Protein AF-F7S818-F1 (afdb_monomer_lite)

Secondary structure (DSSP, 8-state):
--HHHHHHHHTTHHHHHHHHHHHHHHHHHHHHHTS---HHHHHHHHHHHHHHHHHHHHHHHHHHHH---TT-SSHHHHHHS--

Structure (mmCIF, N/CA/C/O backbone):
data_AF-F7S818-F1
#
_entry.id   AF-F7S818-F1
#
loop_
_atom_site.group_PDB
_atom_site.id
_atom_site.type_symbol
_atom_site.label_atom_id
_atom_site.label_alt_id
_atom_site.label_comp_id
_atom_site.label_asym_id
_atom_site.label_entity_id
_atom_site.label_seq_id
_atom_site.pdbx_PDB_ins_code
_atom_site.Cartn_x
_atom_site.Cartn_y
_atom_site.Cartn_z
_atom_site.occupancy
_atom_site.B_iso_or_equiv
_atom_site.auth_seq_id
_atom_site.auth_comp_id
_atom_site.auth_asym_id
_atom_site.auth_atom_id
_atom_site.pdbx_PDB_model_num
ATOM 1 N N . MET A 1 1 ? -7.782 -7.008 26.770 1.00 61.03 1 MET A N 1
ATOM 2 C CA . MET A 1 1 ? -8.399 -7.712 25.615 1.00 61.03 1 MET A CA 1
ATOM 3 C C . MET A 1 1 ? -8.110 -9.210 25.732 1.00 61.03 1 MET A C 1
ATOM 5 O O . MET A 1 1 ? -6.948 -9.598 25.667 1.00 61.03 1 MET A O 1
ATOM 9 N N . THR A 1 2 ? -9.134 -10.031 25.990 1.00 82.31 2 THR A N 1
ATOM 10 C CA . THR A 1 2 ? -9.041 -11.498 26.167 1.00 82.31 2 THR A CA 1
ATOM 11 C C . THR A 1 2 ? -8.545 -12.197 24.892 1.00 82.31 2 THR A C 1
ATOM 13 O O . THR A 1 2 ? -8.801 -11.698 23.796 1.00 82.31 2 THR A O 1
ATOM 16 N N . ARG A 1 3 ? -7.862 -13.354 25.006 1.00 76.19 3 ARG A N 1
ATOM 17 C CA . ARG A 1 3 ? -7.277 -14.100 23.860 1.00 76.19 3 ARG A CA 1
ATOM 18 C C . ARG A 1 3 ? -8.273 -14.305 22.706 1.00 76.19 3 ARG A C 1
ATOM 20 O O . ARG A 1 3 ? -7.945 -14.034 21.557 1.00 76.19 3 ARG A O 1
ATOM 27 N N . ARG A 1 4 ? -9.525 -14.644 23.030 1.00 77.25 4 ARG A N 1
ATOM 28 C CA . ARG A 1 4 ? -10.624 -14.833 22.065 1.00 77.25 4 ARG A CA 1
ATOM 29 C C . ARG A 1 4 ? -10.950 -13.572 21.250 1.00 77.25 4 ARG A C 1
ATOM 31 O O . ARG A 1 4 ? -11.204 -13.661 20.057 1.00 77.25 4 ARG A O 1
ATOM 38 N N . LYS A 1 5 ? -10.879 -12.384 21.866 1.00 76.44 5 LYS A N 1
ATOM 39 C CA . LYS A 1 5 ? -11.114 -11.101 21.178 1.00 76.44 5 LYS A CA 1
ATOM 40 C C . LYS A 1 5 ? -9.979 -10.736 20.218 1.00 76.44 5 LYS A C 1
ATOM 42 O O . LYS A 1 5 ? -10.246 -10.061 19.236 1.00 76.44 5 LYS A O 1
ATOM 47 N N . ARG A 1 6 ? -8.737 -11.172 20.477 1.00 74.88 6 ARG A N 1
ATOM 48 C CA . ARG A 1 6 ? -7.607 -10.955 19.552 1.00 74.88 6 ARG A CA 1
ATOM 49 C C . ARG A 1 6 ? -7.740 -11.803 18.293 1.00 74.88 6 ARG A C 1
ATOM 51 O O . ARG A 1 6 ? -7.516 -11.282 17.213 1.00 74.88 6 ARG A O 1
AT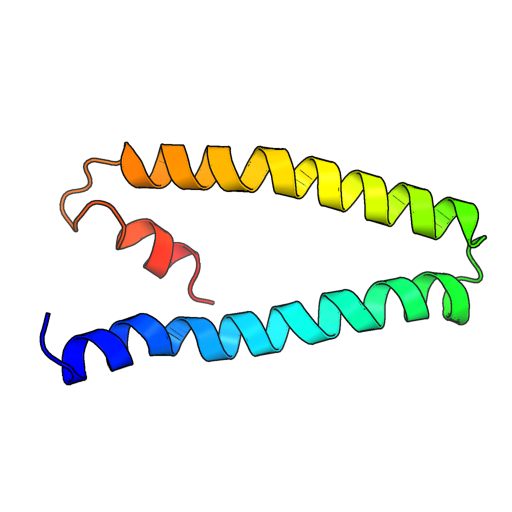OM 58 N N . LEU A 1 7 ? -8.169 -13.060 18.435 1.00 80.31 7 LEU A N 1
ATOM 59 C CA . LEU A 1 7 ? -8.404 -13.951 17.294 1.00 80.31 7 LEU A CA 1
ATOM 60 C C . LEU A 1 7 ? -9.459 -13.384 16.339 1.00 80.31 7 LEU A C 1
ATOM 62 O O . LEU A 1 7 ? -9.218 -13.308 15.144 1.00 80.31 7 LEU A O 1
ATOM 66 N N . ILE A 1 8 ? -10.583 -12.896 16.871 1.00 80.25 8 ILE A N 1
ATOM 67 C CA . ILE A 1 8 ? -11.649 -12.286 16.057 1.00 80.25 8 ILE A CA 1
ATOM 68 C C . ILE A 1 8 ? -11.165 -11.005 15.360 1.00 80.25 8 ILE A C 1
ATOM 70 O O . ILE A 1 8 ? -11.568 -10.725 14.240 1.00 80.25 8 ILE A O 1
ATOM 74 N N . TYR A 1 9 ? -10.279 -10.238 15.999 1.00 75.88 9 TYR A N 1
ATOM 75 C CA . TYR A 1 9 ? -9.710 -9.023 15.407 1.00 75.88 9 TYR A CA 1
ATOM 76 C C . TYR A 1 9 ? -8.649 -9.312 14.335 1.00 75.88 9 TYR A C 1
ATOM 78 O O . TYR A 1 9 ? -8.425 -8.479 13.466 1.00 75.88 9 TYR A O 1
ATOM 86 N N . ALA A 1 10 ? -7.987 -10.468 14.412 1.00 76.94 10 ALA A N 1
ATOM 87 C CA . ALA A 1 10 ? -6.978 -10.911 13.452 1.00 76.94 10 ALA A CA 1
ATOM 88 C C . ALA A 1 10 ? -7.576 -11.716 12.286 1.00 76.94 10 ALA A C 1
ATOM 90 O O . ALA A 1 10 ? -6.984 -11.757 11.215 1.00 76.94 10 ALA A O 1
ATOM 91 N N . ALA A 1 11 ? -8.760 -12.311 12.465 1.00 82.25 11 ALA A N 1
ATOM 92 C CA . ALA A 1 11 ? -9.473 -13.058 11.429 1.00 82.25 11 ALA A CA 1
ATOM 93 C C . ALA A 1 11 ? -9.612 -12.329 10.070 1.00 82.25 11 ALA A C 1
ATOM 95 O O . ALA A 1 11 ? -9.429 -12.991 9.053 1.00 82.25 11 ALA A O 1
ATOM 96 N N . PRO A 1 12 ? -9.852 -11.001 9.999 1.00 77.50 12 PRO A N 1
ATOM 97 C CA . PRO A 1 12 ? -9.940 -10.276 8.728 1.00 77.50 12 PRO A CA 1
ATOM 98 C C . PRO A 1 12 ? -8.601 -10.175 7.990 1.00 77.50 12 PRO A C 1
ATOM 100 O O . PRO A 1 12 ? -8.572 -10.019 6.775 1.00 77.50 12 PRO A O 1
ATOM 103 N N . ALA A 1 13 ? -7.482 -10.248 8.716 1.00 76.56 13 ALA A N 1
ATOM 104 C CA . ALA A 1 13 ? -6.155 -10.086 8.133 1.00 76.56 13 ALA A CA 1
ATOM 105 C C . ALA A 1 13 ? -5.767 -11.271 7.237 1.00 76.56 13 ALA A C 1
ATOM 107 O O . ALA A 1 13 ? -4.977 -11.100 6.315 1.00 76.56 13 ALA A O 1
ATOM 108 N N . LEU A 1 14 ? -6.340 -12.454 7.483 1.00 79.75 14 LEU A N 1
ATOM 109 C CA . LEU A 1 14 ? -6.113 -13.658 6.681 1.00 79.75 14 LEU A CA 1
ATOM 110 C C . LEU A 1 14 ? -6.564 -13.493 5.219 1.00 79.75 14 LEU A C 1
ATOM 112 O O . LEU A 1 14 ? -5.701 -13.563 4.347 1.00 79.75 14 LEU A O 1
ATOM 116 N N . PRO A 1 15 ? -7.852 -13.238 4.912 1.00 79.75 15 PRO A N 1
ATOM 117 C CA . PRO A 1 15 ? -8.299 -13.078 3.527 1.00 79.75 15 PRO A CA 1
ATOM 118 C C . PRO A 1 15 ? -7.644 -11.873 2.839 1.00 79.75 15 PRO A C 1
ATOM 120 O O . PRO A 1 15 ? -7.283 -11.959 1.669 1.00 79.75 15 PRO A O 1
ATOM 123 N N . LEU A 1 16 ? -7.402 -10.780 3.571 1.00 76.81 16 LEU A N 1
ATOM 124 C CA . LEU A 1 16 ? -6.675 -9.620 3.046 1.00 76.81 16 LEU A CA 1
ATOM 125 C C . LEU A 1 16 ? -5.238 -9.977 2.629 1.00 76.81 16 LEU A C 1
ATOM 127 O O . LEU A 1 16 ? -4.806 -9.612 1.537 1.00 76.81 16 LEU A O 1
ATOM 131 N N . ALA A 1 17 ? -4.508 -10.734 3.453 1.00 77.56 17 ALA A N 1
ATOM 132 C CA . ALA A 1 17 ? -3.159 -11.189 3.119 1.00 77.56 17 ALA A CA 1
ATOM 133 C C . ALA A 1 17 ? -3.155 -12.187 1.950 1.00 77.56 17 ALA A C 1
ATOM 135 O O . ALA A 1 17 ? -2.262 -12.132 1.103 1.00 77.56 17 ALA A O 1
ATOM 136 N N . MET A 1 18 ? -4.166 -13.060 1.875 1.00 79.69 18 MET A N 1
ATOM 137 C CA . MET A 1 18 ? -4.330 -14.012 0.772 1.00 79.69 18 MET A CA 1
ATOM 138 C C . MET A 1 18 ? -4.552 -13.322 -0.577 1.00 79.69 18 MET A C 1
ATOM 140 O O . MET A 1 18 ? -4.138 -13.869 -1.591 1.00 79.69 18 MET A O 1
ATOM 144 N N . LEU A 1 19 ? -5.166 -12.137 -0.603 1.00 79.06 19 LEU A N 1
ATOM 145 C CA . LEU A 1 19 ? -5.349 -11.354 -1.829 1.00 79.06 19 LEU A CA 1
ATOM 146 C C . LEU A 1 19 ? -4.133 -10.471 -2.146 1.00 79.06 19 LEU A C 1
ATOM 148 O O . LEU A 1 19 ? -3.733 -10.367 -3.304 1.00 79.06 19 LEU A O 1
ATOM 152 N N . GLY A 1 20 ? -3.518 -9.860 -1.130 1.00 78.19 20 GLY A N 1
ATOM 153 C CA . GLY A 1 20 ? -2.412 -8.917 -1.323 1.00 78.19 20 GLY A CA 1
ATOM 154 C C . GLY A 1 20 ? -1.091 -9.568 -1.745 1.00 78.19 20 GLY A C 1
ATOM 155 O O . GLY A 1 20 ? -0.386 -9.029 -2.599 1.00 78.19 20 GLY A O 1
ATOM 156 N N . LEU A 1 21 ? -0.748 -10.731 -1.176 1.00 77.62 21 LEU A N 1
ATOM 157 C CA . LEU A 1 21 ? 0.531 -11.400 -1.456 1.00 77.62 21 LEU A CA 1
ATOM 158 C C . LEU A 1 21 ? 0.662 -11.878 -2.914 1.00 77.62 21 LEU A C 1
ATOM 160 O O . LEU A 1 21 ? 1.692 -11.587 -3.525 1.00 77.62 21 LEU A O 1
ATOM 164 N N . PRO A 1 22 ? -0.340 -12.552 -3.514 1.00 79.12 22 PRO A N 1
ATOM 165 C CA . PRO A 1 22 ? -0.258 -12.966 -4.910 1.00 79.12 22 PRO A CA 1
ATOM 166 C C . PRO A 1 22 ? -0.199 -11.773 -5.857 1.00 79.12 22 PRO A C 1
ATOM 168 O O . PRO A 1 22 ? 0.583 -11.799 -6.797 1.00 79.12 22 PRO A O 1
ATOM 171 N N . LEU A 1 23 ? -0.963 -10.706 -5.596 1.00 77.50 23 LEU A N 1
ATOM 172 C CA . LEU A 1 23 ? -0.941 -9.503 -6.432 1.00 77.50 23 LEU A CA 1
ATOM 173 C C . LEU A 1 23 ? 0.458 -8.884 -6.498 1.00 77.50 23 LEU A C 1
ATOM 175 O O . LEU A 1 23 ? 0.913 -8.534 -7.582 1.00 77.50 23 LEU A O 1
ATOM 179 N N . LEU A 1 24 ? 1.164 -8.808 -5.368 1.00 76.81 24 LEU A N 1
ATOM 180 C CA . LEU A 1 24 ? 2.520 -8.257 -5.311 1.00 76.81 24 LEU A CA 1
ATOM 181 C C . LEU A 1 24 ? 3.560 -9.081 -6.078 1.00 76.81 24 LEU A C 1
ATOM 183 O O . LEU A 1 24 ? 4.523 -8.509 -6.581 1.00 76.81 24 LEU A O 1
ATOM 187 N N . VAL A 1 25 ? 3.389 -10.402 -6.145 1.00 81.06 25 VAL A N 1
ATOM 188 C CA . VAL A 1 25 ? 4.348 -11.308 -6.798 1.00 81.06 25 VAL A CA 1
ATOM 189 C C . VAL A 1 25 ? 4.009 -11.517 -8.274 1.00 81.06 25 VAL A C 1
ATOM 191 O O . VAL A 1 25 ? 4.908 -11.556 -9.108 1.00 81.06 25 VAL A O 1
ATOM 194 N N . ILE A 1 26 ? 2.722 -11.610 -8.611 1.00 83.50 26 ILE A N 1
ATOM 195 C CA . ILE A 1 26 ? 2.252 -11.929 -9.964 1.00 83.50 26 ILE A CA 1
ATOM 196 C C . ILE A 1 26 ? 2.319 -10.705 -10.885 1.00 83.50 26 ILE A C 1
ATOM 198 O O . ILE A 1 26 ? 2.650 -10.863 -12.054 1.00 83.50 26 ILE A O 1
ATOM 202 N N . LEU A 1 27 ? 2.038 -9.486 -10.402 1.00 79.88 27 LEU A N 1
ATOM 203 C CA . LEU A 1 27 ? 2.039 -8.287 -11.261 1.00 79.88 27 LEU A CA 1
ATOM 204 C C . LEU A 1 27 ? 3.396 -8.005 -11.925 1.00 79.88 27 LEU A C 1
ATOM 206 O O . LEU A 1 27 ? 3.410 -7.832 -13.143 1.00 79.88 27 LEU A O 1
ATOM 210 N N . PRO A 1 28 ? 4.526 -7.966 -11.190 1.00 80.38 28 PRO A N 1
ATOM 211 C CA . PRO A 1 28 ? 5.834 -7.722 -11.795 1.00 80.38 28 PRO A CA 1
ATOM 212 C C . PRO A 1 28 ? 6.194 -8.767 -12.854 1.00 80.38 28 PRO A C 1
ATOM 214 O O . PRO A 1 28 ? 6.659 -8.413 -13.937 1.00 80.38 28 PRO A O 1
ATOM 217 N N . ASP A 1 29 ? 5.936 -10.041 -12.547 1.00 81.50 29 ASP A N 1
ATOM 218 C CA . ASP A 1 29 ? 6.209 -11.173 -13.433 1.00 81.50 29 ASP A CA 1
ATOM 219 C C . ASP A 1 29 ? 5.325 -11.129 -14.690 1.00 81.50 29 ASP A C 1
ATOM 221 O O . ASP A 1 29 ? 5.804 -11.278 -15.813 1.00 81.50 29 ASP A O 1
ATOM 225 N N . PHE A 1 30 ? 4.044 -10.789 -14.532 1.00 82.69 30 PHE A N 1
ATOM 226 C CA . PHE A 1 30 ? 3.116 -10.594 -15.644 1.00 82.69 30 PHE A CA 1
ATOM 227 C C . PHE A 1 30 ? 3.512 -9.406 -16.538 1.00 82.69 30 PHE A C 1
ATOM 229 O O . PHE A 1 30 ? 3.432 -9.489 -17.765 1.00 82.69 30 PHE A O 1
ATOM 236 N N . TRP A 1 31 ? 3.968 -8.298 -15.952 1.00 79.50 31 TRP A N 1
ATOM 237 C CA . TRP A 1 31 ? 4.378 -7.099 -16.688 1.00 79.50 31 TRP A CA 1
ATOM 238 C C . TRP A 1 31 ? 5.672 -7.304 -17.480 1.00 79.50 31 TRP A C 1
ATOM 240 O O . TRP A 1 31 ? 5.734 -6.928 -18.653 1.00 79.50 31 TRP A O 1
ATOM 250 N N . ALA A 1 32 ? 6.673 -7.944 -16.875 1.00 77.56 32 ALA A N 1
ATOM 251 C CA . ALA A 1 32 ? 7.938 -8.251 -17.537 1.00 77.56 32 ALA A CA 1
ATOM 252 C C . ALA A 1 32 ? 7.803 -9.407 -18.548 1.00 77.56 32 ALA A C 1
ATOM 254 O O . ALA A 1 32 ? 8.360 -9.344 -19.643 1.00 77.56 32 ALA A O 1
ATOM 255 N N . GLY A 1 33 ? 7.041 -10.451 -18.207 1.00 79.44 33 GLY A N 1
ATOM 256 C CA . GLY A 1 33 ? 6.880 -11.652 -19.025 1.00 79.44 33 GLY A CA 1
ATOM 257 C C . GLY A 1 33 ? 5.816 -11.518 -20.115 1.00 79.44 33 GLY A C 1
ATOM 258 O O . GLY A 1 33 ? 6.127 -11.584 -21.305 1.00 79.44 33 GLY A O 1
ATOM 259 N N . ALA A 1 34 ? 4.551 -11.331 -19.725 1.00 74.88 34 ALA A N 1
ATOM 260 C CA . ALA A 1 34 ? 3.416 -11.369 -20.651 1.00 74.88 34 ALA A CA 1
ATOM 261 C C . ALA A 1 34 ? 3.272 -10.079 -21.473 1.00 74.88 34 ALA A C 1
ATOM 263 O O . ALA A 1 34 ? 2.992 -10.145 -22.669 1.00 74.88 34 ALA A O 1
ATOM 264 N N . MET A 1 35 ? 3.498 -8.912 -20.858 1.00 77.94 35 MET A N 1
ATOM 265 C CA . MET A 1 35 ? 3.458 -7.621 -21.564 1.00 77.94 35 MET A CA 1
ATOM 266 C C . MET A 1 35 ? 4.800 -7.211 -22.184 1.00 77.94 35 MET A C 1
ATOM 268 O O . MET A 1 35 ? 4.845 -6.209 -22.897 1.00 77.94 35 MET A O 1
ATOM 272 N N . ARG A 1 36 ? 5.873 -7.990 -21.958 1.00 80.31 36 ARG A N 1
ATOM 273 C CA . ARG A 1 36 ? 7.235 -7.724 -22.464 1.00 80.31 36 ARG A CA 1
ATOM 274 C C . ARG A 1 36 ? 7.703 -6.290 -22.198 1.00 80.31 36 ARG A C 1
ATOM 276 O O . ARG A 1 36 ? 8.401 -5.698 -23.021 1.00 80.31 36 ARG A O 1
ATOM 283 N N . LEU A 1 37 ? 7.286 -5.714 -21.070 1.00 83.06 37 LEU A N 1
ATOM 284 C CA . LEU A 1 37 ? 7.730 -4.386 -20.674 1.00 83.06 37 LEU A CA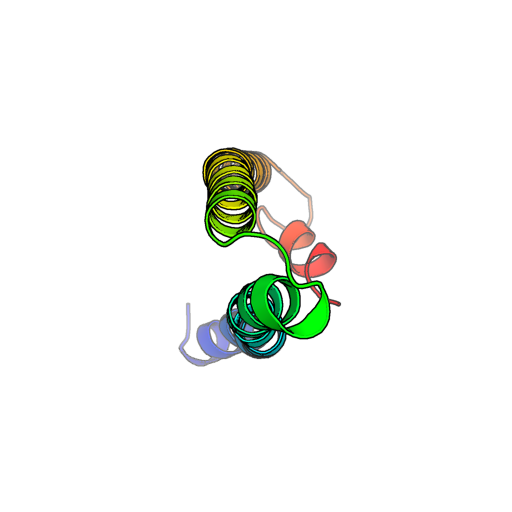 1
ATOM 285 C C . LEU A 1 37 ? 9.203 -4.441 -20.284 1.00 83.06 37 LEU A C 1
ATOM 287 O O . LEU A 1 37 ? 9.662 -5.401 -19.665 1.00 83.06 37 LEU A O 1
ATOM 291 N N . ASP A 1 38 ? 9.930 -3.383 -20.629 1.00 85.75 38 ASP A N 1
ATOM 292 C CA . ASP A 1 38 ? 11.315 -3.238 -20.209 1.00 85.75 38 ASP A CA 1
ATOM 293 C C . ASP A 1 38 ? 11.416 -3.227 -18.675 1.00 85.75 38 ASP A C 1
ATOM 295 O O . ASP A 1 38 ? 10.580 -2.636 -17.977 1.00 85.75 38 ASP A O 1
ATOM 299 N N . LEU A 1 39 ? 12.461 -3.864 -18.148 1.00 85.25 39 LEU A N 1
ATOM 300 C CA . LEU A 1 39 ? 12.667 -4.047 -16.713 1.00 85.25 39 LEU A CA 1
ATOM 301 C C . LEU A 1 39 ? 12.773 -2.697 -15.989 1.00 85.25 39 LEU A C 1
ATOM 303 O O . LEU A 1 39 ? 12.291 -2.557 -14.863 1.00 85.25 39 LEU A O 1
ATOM 307 N N . ALA A 1 40 ? 13.340 -1.686 -16.659 1.00 87.81 40 ALA A N 1
ATOM 308 C CA . ALA A 1 40 ? 13.395 -0.325 -16.139 1.00 87.81 40 ALA A CA 1
ATOM 309 C C . ALA A 1 40 ? 11.991 0.275 -15.967 1.00 87.81 40 ALA A C 1
ATOM 311 O O . ALA A 1 40 ? 11.707 0.902 -14.947 1.00 87.81 40 ALA A O 1
ATOM 312 N N . THR A 1 41 ? 11.083 0.029 -16.916 1.00 87.06 41 THR A N 1
ATOM 313 C CA . THR A 1 41 ? 9.694 0.511 -16.848 1.00 87.06 41 THR A CA 1
ATOM 314 C C . THR A 1 41 ? 8.939 -0.155 -15.701 1.00 87.06 41 THR A C 1
ATOM 316 O O . THR A 1 41 ? 8.291 0.533 -14.911 1.00 87.06 41 THR A O 1
ATOM 319 N N . VAL A 1 42 ? 9.071 -1.477 -15.552 1.00 88.12 42 VAL A N 1
ATOM 320 C CA . VAL A 1 42 ? 8.478 -2.221 -14.427 1.00 88.12 42 VAL A CA 1
ATOM 321 C C . VAL A 1 42 ? 9.014 -1.695 -13.092 1.00 88.12 42 VAL A C 1
ATOM 323 O O . VAL A 1 42 ? 8.235 -1.430 -12.176 1.00 88.12 42 VAL A O 1
ATOM 326 N N . GLY A 1 43 ? 10.325 -1.458 -12.994 1.00 88.19 43 GLY A N 1
ATOM 327 C CA . GLY A 1 43 ? 10.954 -0.876 -11.808 1.00 88.19 43 GLY A CA 1
ATOM 328 C C . GLY A 1 43 ? 10.421 0.517 -11.457 1.00 88.19 43 GLY A C 1
ATOM 329 O O . GLY A 1 43 ? 10.127 0.783 -10.289 1.00 88.19 43 GLY A O 1
ATOM 330 N N . ILE A 1 44 ? 10.234 1.389 -12.453 1.00 91.50 44 ILE A N 1
ATOM 331 C CA . ILE A 1 44 ? 9.659 2.731 -12.260 1.00 91.50 44 ILE A CA 1
ATOM 332 C C . ILE A 1 44 ? 8.219 2.636 -11.755 1.00 91.50 44 ILE A C 1
ATOM 334 O O . ILE A 1 44 ? 7.880 3.295 -10.772 1.00 91.50 44 ILE A O 1
ATOM 338 N N . VAL A 1 45 ? 7.383 1.802 -12.378 1.00 90.06 45 VAL A N 1
ATOM 339 C CA . VAL A 1 45 ? 5.977 1.636 -11.975 1.00 90.06 45 VAL A CA 1
ATOM 340 C C . VAL A 1 45 ? 5.882 1.102 -10.548 1.00 90.06 45 VAL A C 1
ATOM 342 O O . VAL A 1 45 ? 5.154 1.666 -9.733 1.00 90.06 45 VAL A O 1
ATOM 345 N N . LEU A 1 46 ? 6.652 0.066 -10.207 1.00 89.06 46 LEU A N 1
ATOM 346 C CA . LEU A 1 46 ? 6.666 -0.478 -8.848 1.00 89.06 46 LEU A CA 1
ATOM 347 C C . LEU A 1 46 ? 7.147 0.557 -7.830 1.00 89.06 46 LEU A C 1
ATOM 349 O O . LEU A 1 46 ? 6.560 0.677 -6.756 1.00 89.06 46 LEU A O 1
ATOM 353 N N . THR A 1 47 ? 8.166 1.344 -8.172 1.00 90.19 47 THR A N 1
ATOM 354 C CA . THR A 1 47 ? 8.645 2.431 -7.308 1.00 90.19 47 THR A CA 1
ATOM 355 C C . THR A 1 47 ? 7.567 3.497 -7.109 1.00 90.19 47 THR A C 1
ATOM 357 O O . THR A 1 47 ? 7.337 3.927 -5.980 1.00 90.19 47 THR A O 1
ATOM 360 N N . ALA A 1 48 ? 6.857 3.882 -8.172 1.00 92.25 48 ALA A N 1
ATOM 361 C CA . ALA A 1 48 ? 5.759 4.840 -8.094 1.00 92.25 48 ALA A CA 1
ATOM 362 C C . ALA A 1 48 ? 4.624 4.337 -7.187 1.00 92.25 48 ALA A C 1
ATOM 364 O O . ALA A 1 48 ? 4.163 5.087 -6.326 1.00 92.25 48 ALA A O 1
ATOM 365 N N . VAL A 1 49 ? 4.229 3.064 -7.314 1.00 90.44 49 VAL A N 1
ATOM 366 C CA . VAL A 1 49 ? 3.232 2.432 -6.430 1.00 90.44 49 VAL A CA 1
ATOM 367 C C . VAL A 1 49 ? 3.692 2.478 -4.970 1.00 90.44 49 VAL A C 1
ATOM 369 O O . VAL A 1 49 ? 2.929 2.898 -4.108 1.00 90.44 49 VAL A O 1
ATOM 372 N N . ARG A 1 50 ? 4.960 2.148 -4.683 1.00 89.25 50 ARG A N 1
ATOM 373 C CA . ARG A 1 50 ? 5.498 2.203 -3.311 1.00 89.25 50 ARG A CA 1
ATOM 374 C C . ARG A 1 50 ? 5.509 3.607 -2.723 1.00 89.25 50 ARG A C 1
ATOM 376 O O . ARG A 1 50 ? 5.210 3.766 -1.544 1.00 89.25 50 ARG A O 1
ATOM 383 N N . ILE A 1 51 ? 5.848 4.619 -3.516 1.00 93.69 51 ILE A N 1
ATOM 384 C CA . ILE A 1 51 ? 5.792 6.016 -3.066 1.00 93.69 51 ILE A CA 1
ATOM 385 C C . ILE A 1 51 ? 4.350 6.390 -2.714 1.00 93.69 51 ILE A C 1
ATOM 387 O O . ILE A 1 51 ? 4.115 7.018 -1.682 1.00 93.69 51 ILE A O 1
ATOM 391 N N . PHE A 1 52 ? 3.388 5.971 -3.538 1.00 91.81 52 PHE A N 1
ATOM 392 C CA . PHE A 1 52 ? 1.972 6.161 -3.247 1.00 91.81 52 PHE A CA 1
ATOM 393 C C . PHE A 1 52 ? 1.555 5.478 -1.941 1.00 91.81 52 PHE A C 1
ATOM 395 O O . PHE A 1 52 ? 0.955 6.144 -1.099 1.00 91.81 52 PHE A O 1
ATOM 402 N N . ASP A 1 53 ? 1.925 4.213 -1.728 1.00 87.31 53 ASP A N 1
ATOM 403 C CA . ASP A 1 53 ? 1.632 3.482 -0.485 1.00 87.31 53 ASP A CA 1
ATOM 404 C C . ASP A 1 53 ? 2.190 4.223 0.742 1.00 87.31 53 ASP A C 1
ATOM 406 O O . ASP A 1 53 ? 1.469 4.471 1.706 1.00 87.31 53 ASP A O 1
ATOM 410 N N . VAL A 1 54 ? 3.444 4.693 0.671 1.00 88.50 54 VAL A N 1
ATOM 411 C CA . VAL A 1 54 ? 4.108 5.447 1.754 1.00 88.50 54 VAL A CA 1
ATOM 412 C C . VAL A 1 54 ? 3.354 6.725 2.133 1.00 88.50 54 VAL A C 1
ATOM 414 O O . VAL A 1 54 ? 3.437 7.165 3.280 1.00 88.50 54 VAL A O 1
ATOM 417 N N . VAL A 1 55 ? 2.611 7.328 1.204 1.00 91.5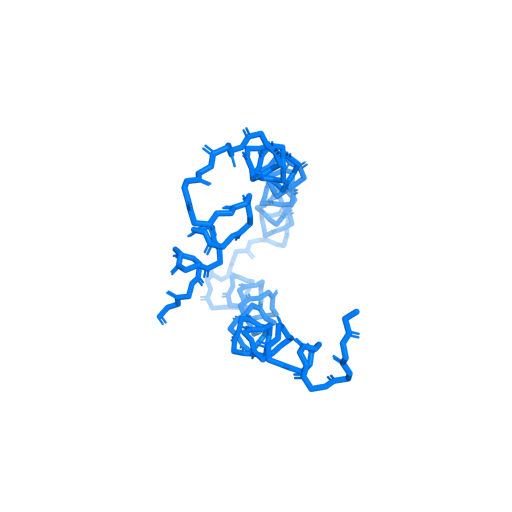6 55 VAL A N 1
ATOM 418 C CA . VAL A 1 55 ? 1.788 8.516 1.466 1.00 91.56 55 VAL A CA 1
ATOM 419 C C . VAL A 1 55 ? 0.384 8.128 1.934 1.00 91.56 55 VAL A C 1
ATOM 421 O O . VAL A 1 55 ? -0.125 8.695 2.906 1.00 91.56 55 VAL A O 1
ATOM 424 N N . ILE A 1 56 ? -0.246 7.159 1.269 1.00 86.62 56 ILE A N 1
ATOM 425 C CA . ILE A 1 56 ? -1.625 6.746 1.543 1.00 86.62 56 ILE A CA 1
ATOM 426 C C . ILE A 1 56 ? -1.729 6.063 2.910 1.00 86.62 56 ILE A C 1
ATOM 428 O O . ILE A 1 56 ? -2.638 6.394 3.672 1.00 86.62 56 ILE A O 1
ATOM 432 N N . ASP A 1 57 ? -0.794 5.184 3.267 1.00 85.44 57 ASP A N 1
ATOM 433 C CA . ASP A 1 57 ? -0.805 4.442 4.532 1.00 85.44 57 ASP A CA 1
ATOM 434 C C . ASP A 1 57 ? -0.904 5.358 5.772 1.00 85.44 57 ASP A C 1
ATOM 436 O O . ASP A 1 57 ? -1.824 5.183 6.583 1.00 85.44 57 ASP A O 1
ATOM 440 N N . PRO A 1 58 ? -0.043 6.383 5.951 1.00 83.44 58 PRO A N 1
ATOM 441 C CA . PRO A 1 58 ? -0.161 7.311 7.072 1.00 83.44 58 PRO A CA 1
ATOM 442 C C . PRO A 1 58 ? -1.366 8.246 6.945 1.00 83.44 58 PRO A C 1
ATOM 444 O O . PRO A 1 58 ? -1.930 8.627 7.974 1.00 83.44 58 PRO A O 1
ATOM 447 N N . MET A 1 59 ? -1.803 8.605 5.732 1.00 85.88 59 MET A N 1
ATOM 448 C CA . MET A 1 59 ? -3.032 9.387 5.548 1.00 85.88 59 MET A CA 1
ATOM 449 C C . MET A 1 59 ? -4.257 8.613 6.041 1.00 85.88 59 MET A C 1
ATOM 451 O O . MET A 1 59 ? -5.022 9.133 6.854 1.00 85.88 59 MET A O 1
ATOM 455 N N . VAL A 1 60 ? -4.416 7.360 5.615 1.00 81.81 60 VAL A N 1
ATOM 456 C CA . VAL A 1 60 ? -5.507 6.474 6.040 1.00 81.81 60 VAL A CA 1
ATOM 457 C C . VAL A 1 60 ? -5.391 6.155 7.529 1.00 81.81 60 VAL A C 1
ATOM 459 O O . VAL A 1 60 ? -6.395 6.199 8.244 1.00 81.81 60 VAL A O 1
ATOM 462 N N . GLY A 1 61 ? -4.178 5.920 8.035 1.00 80.75 61 GLY A N 1
ATOM 463 C CA . GLY A 1 61 ? -3.919 5.736 9.463 1.00 80.75 61 GLY A CA 1
ATOM 464 C C . GLY A 1 61 ? -4.350 6.946 10.297 1.00 80.75 61 GLY A C 1
ATOM 465 O O . GLY A 1 61 ? -5.065 6.795 11.291 1.00 80.75 61 GLY A O 1
ATOM 466 N N . ARG A 1 62 ? -3.999 8.161 9.855 1.00 80.06 62 ARG A N 1
ATOM 467 C CA . ARG A 1 62 ? -4.375 9.416 10.521 1.00 80.06 62 ARG A CA 1
ATOM 468 C C . ARG A 1 62 ? -5.874 9.686 10.428 1.00 80.06 62 ARG A C 1
ATOM 470 O O . ARG A 1 62 ? -6.470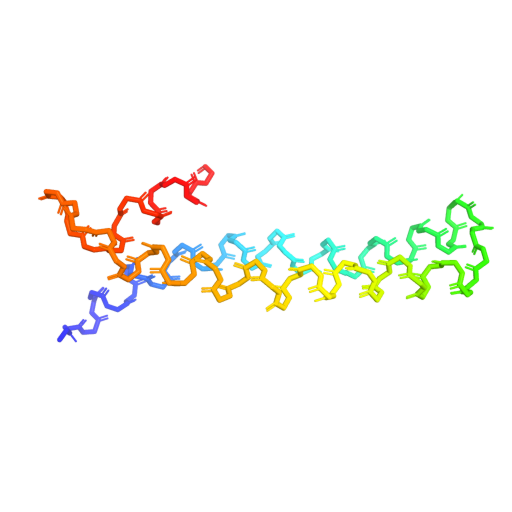 10.077 11.429 1.00 80.06 62 ARG A O 1
ATOM 477 N N . LEU A 1 63 ? -6.494 9.450 9.271 1.00 78.19 63 LEU A N 1
ATOM 478 C CA . LEU A 1 63 ? -7.945 9.566 9.096 1.00 78.19 63 LEU A CA 1
ATOM 479 C C . LEU A 1 63 ? -8.687 8.603 10.032 1.00 78.19 63 LEU A C 1
ATOM 481 O O . LEU A 1 63 ? -9.595 9.037 10.738 1.00 78.19 63 LEU A O 1
ATOM 485 N N . SER A 1 64 ? -8.237 7.348 10.114 1.00 72.75 64 SER A N 1
ATOM 486 C CA . SER A 1 64 ? -8.784 6.320 11.009 1.00 72.75 64 SER A CA 1
ATOM 487 C C . SER A 1 64 ? -8.638 6.693 12.490 1.00 72.75 64 SER A C 1
ATOM 489 O O . SER A 1 64 ? -9.563 6.508 13.285 1.00 72.75 64 SER A O 1
ATOM 491 N N . ASP A 1 65 ? -7.507 7.279 12.890 1.00 72.56 65 ASP A N 1
ATOM 492 C CA . ASP A 1 65 ? -7.304 7.714 14.275 1.00 72.56 65 ASP A CA 1
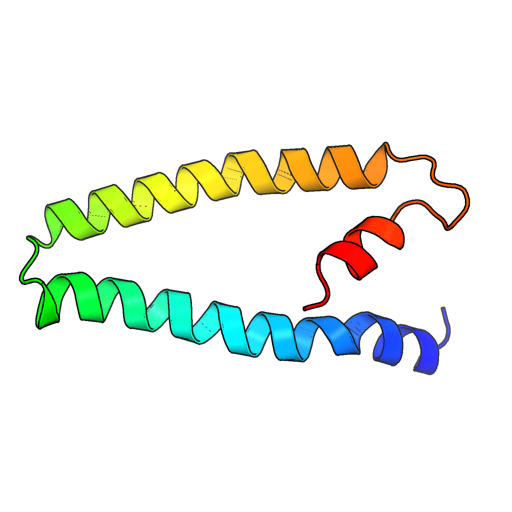ATOM 493 C C . ASP A 1 65 ? -8.054 9.009 14.642 1.00 72.56 65 ASP A C 1
ATOM 495 O O . ASP A 1 65 ? -8.351 9.214 15.823 1.00 72.56 65 ASP A O 1
ATOM 499 N N . LEU A 1 66 ? -8.412 9.856 13.671 1.00 69.44 66 LEU A N 1
ATOM 500 C CA . LEU A 1 66 ? -9.175 11.092 13.898 1.00 69.44 66 LEU A CA 1
ATOM 501 C C . LEU A 1 66 ? -10.698 10.892 13.844 1.00 69.44 66 LEU A C 1
ATOM 503 O O . LEU A 1 66 ? -11.443 11.677 14.438 1.00 69.44 66 LEU A O 1
ATOM 507 N N . SER A 1 67 ? -11.187 9.836 13.194 1.00 64.50 67 SER A N 1
ATOM 508 C CA . SER A 1 67 ? -12.621 9.561 13.069 1.00 64.50 67 SER A CA 1
ATOM 509 C C . SER A 1 67 ? -13.290 9.196 14.404 1.00 64.50 67 SER A C 1
ATOM 511 O O . SER A 1 67 ? -13.283 8.048 14.853 1.00 64.50 67 SER A O 1
ATOM 513 N N . ARG A 1 68 ? -13.955 10.170 15.040 1.00 57.78 68 ARG A N 1
ATOM 514 C CA . ARG A 1 68 ? -14.859 9.955 16.188 1.00 57.78 68 ARG A CA 1
ATOM 515 C C . ARG A 1 68 ? -16.235 9.460 15.715 1.00 57.78 68 ARG A C 1
ATOM 517 O O . ARG A 1 68 ? -17.208 10.205 15.738 1.00 57.78 68 ARG A O 1
ATOM 524 N N . SER A 1 69 ? -16.326 8.208 15.261 1.00 58.66 69 SER A N 1
ATOM 525 C CA . SER A 1 69 ? -17.617 7.601 14.884 1.00 58.66 69 SER A CA 1
ATOM 526 C C . SER A 1 69 ? -18.366 7.015 16.094 1.00 58.66 69 SER A C 1
ATOM 528 O O . SER A 1 69 ? -17.747 6.514 17.039 1.00 58.66 69 SER A O 1
ATOM 530 N N . ARG A 1 70 ? -19.706 6.991 16.026 1.00 55.09 70 ARG A N 1
ATOM 531 C CA . ARG A 1 70 ? -20.615 6.415 17.043 1.00 55.09 70 ARG A CA 1
ATOM 532 C C . ARG A 1 70 ? -20.401 4.907 17.283 1.00 55.09 70 ARG A C 1
ATOM 534 O O . ARG A 1 70 ? -20.768 4.407 18.340 1.00 55.09 70 ARG A O 1
ATOM 541 N N . PHE A 1 71 ? -19.766 4.198 16.344 1.00 57.53 71 PHE A N 1
ATOM 542 C CA . PHE A 1 71 ? -19.442 2.765 16.434 1.00 57.53 71 PHE A CA 1
ATOM 543 C C . PHE A 1 71 ? -17.979 2.489 16.845 1.00 57.53 71 PHE A C 1
ATOM 545 O O . PHE A 1 71 ? -17.541 1.337 16.866 1.00 57.53 71 PHE A O 1
ATOM 552 N N . GLY A 1 72 ? -17.216 3.524 17.214 1.00 59.56 72 GLY A N 1
ATOM 553 C CA . GLY A 1 72 ? -15.811 3.435 17.624 1.00 59.56 72 GLY A CA 1
ATOM 554 C C . GLY A 1 72 ? -14.827 3.867 16.530 1.00 59.56 72 GLY A C 1
ATOM 555 O O . GLY A 1 72 ? -15.170 3.933 15.352 1.00 59.56 72 GLY A O 1
ATOM 556 N N . ARG A 1 73 ? -13.585 4.167 16.934 1.00 60.50 73 ARG A N 1
ATOM 557 C CA . ARG A 1 73 ? -12.570 4.864 16.116 1.00 60.50 73 ARG A CA 1
ATOM 558 C C . ARG A 1 73 ? -12.080 4.077 14.888 1.00 60.50 73 ARG A C 1
ATOM 560 O O . ARG A 1 73 ? -11.878 4.657 13.839 1.00 60.50 73 ARG A O 1
ATOM 567 N N . ARG A 1 74 ? -11.963 2.745 14.996 1.00 61.31 74 ARG A N 1
ATOM 568 C CA . ARG A 1 74 ? -11.381 1.868 13.950 1.00 61.31 74 ARG A CA 1
ATOM 569 C C . ARG A 1 74 ? -12.374 0.912 13.275 1.00 61.31 74 ARG A C 1
ATOM 571 O O . ARG A 1 74 ? -12.046 0.292 12.272 1.00 61.31 74 ARG A O 1
ATOM 578 N N . ARG A 1 75 ? -13.580 0.754 13.832 1.00 62.84 75 ARG A N 1
ATOM 579 C CA . ARG A 1 75 ? -14.562 -0.249 13.377 1.00 62.84 75 ARG A CA 1
ATOM 580 C C . ARG A 1 75 ? -15.216 0.055 12.018 1.00 62.84 75 ARG A C 1
ATOM 582 O O . ARG A 1 75 ? -15.375 -0.895 11.262 1.00 62.84 75 ARG A O 1
ATOM 589 N N . PRO A 1 76 ? -15.545 1.314 11.664 1.00 64.12 76 PRO A N 1
ATOM 590 C CA . PRO A 1 76 ? -16.102 1.630 10.346 1.00 64.12 76 PRO A CA 1
ATOM 591 C C . PRO A 1 76 ? -15.099 1.389 9.217 1.00 64.12 76 PRO A C 1
ATOM 593 O O . PRO A 1 76 ? -15.467 0.846 8.187 1.00 64.12 76 PRO A O 1
ATOM 596 N N . PHE A 1 77 ? -13.823 1.723 9.436 1.00 65.69 77 PHE A N 1
ATOM 597 C CA . PHE A 1 77 ? -12.752 1.480 8.463 1.00 65.69 77 PHE A CA 1
ATOM 598 C C . PHE A 1 77 ? -12.523 -0.014 8.229 1.00 65.69 77 PHE A C 1
ATOM 600 O O . PHE A 1 77 ? -12.368 -0.435 7.092 1.00 65.69 77 PHE A O 1
ATOM 607 N N . MET A 1 78 ? -12.564 -0.825 9.291 1.00 68.25 78 MET A N 1
ATOM 608 C CA . MET A 1 78 ? -12.507 -2.284 9.158 1.00 68.25 78 MET A CA 1
ATOM 609 C C . MET A 1 78 ? -13.717 -2.856 8.416 1.00 68.25 78 MET A C 1
ATOM 611 O O . MET A 1 78 ? -13.538 -3.775 7.635 1.00 68.25 78 MET A O 1
ATOM 615 N N . ALA A 1 79 ? -14.921 -2.318 8.632 1.00 68.38 79 ALA A N 1
ATOM 616 C CA . ALA A 1 79 ? -16.115 -2.756 7.911 1.00 68.38 79 ALA A CA 1
ATOM 617 C C . ALA A 1 79 ? -16.088 -2.351 6.428 1.00 68.38 79 ALA A C 1
ATOM 619 O O . ALA A 1 79 ? -16.526 -3.123 5.591 1.00 68.38 79 ALA A O 1
ATOM 620 N N . LEU A 1 80 ? -15.548 -1.171 6.102 1.00 69.94 80 LEU A N 1
ATOM 621 C CA . LEU A 1 80 ? -15.391 -0.715 4.718 1.00 69.94 80 LEU A CA 1
ATOM 622 C C . LEU A 1 80 ? -14.306 -1.502 3.964 1.00 69.94 80 LEU A C 1
ATOM 624 O O . LEU A 1 80 ? -14.402 -1.688 2.759 1.00 69.94 80 LEU A O 1
ATOM 628 N N . ALA A 1 81 ? -13.262 -1.932 4.678 1.00 65.94 81 ALA A N 1
ATOM 629 C CA . ALA A 1 81 ? -12.165 -2.726 4.131 1.00 65.94 81 ALA A CA 1
ATOM 630 C C . ALA A 1 81 ? -12.475 -4.230 4.064 1.00 65.94 81 ALA A C 1
ATOM 632 O O . ALA A 1 81 ? -11.665 -4.987 3.531 1.00 65.94 81 ALA A O 1
ATOM 633 N N . MET A 1 82 ? -13.597 -4.675 4.639 1.00 64.31 82 MET A N 1
ATOM 634 C CA . MET A 1 82 ? -14.058 -6.045 4.470 1.00 64.31 82 MET A CA 1
ATOM 635 C C . MET A 1 82 ? -14.728 -6.180 3.100 1.00 64.31 82 MET A C 1
ATOM 637 O O . MET A 1 82 ? -15.712 -5.477 2.865 1.00 64.31 82 MET A O 1
ATOM 641 N N . PRO A 1 83 ? -14.193 -7.031 2.206 1.00 56.75 83 PRO A N 1
ATOM 642 C CA . PRO A 1 83 ? -14.884 -7.398 0.978 1.00 56.75 83 PRO A CA 1
ATOM 643 C C . PRO A 1 83 ? -16.138 -8.234 1.261 1.00 56.75 83 PRO A C 1
ATOM 645 O O . PRO A 1 83 ? -16.20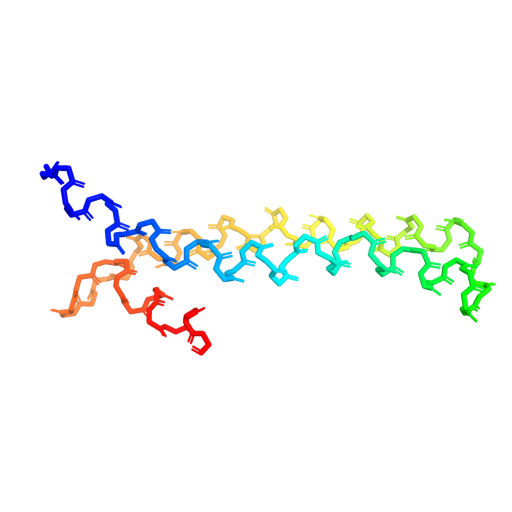1 -8.885 2.334 1.00 56.75 83 PRO A O 1
#

Sequence (83 aa):
MTRRKRLIYAAPALPLAMLGLPLLVILPDFWAGAMRLDLATVGIVLTAVRIFDVVIDPMVGRLSDLSRSRFGRRRPFMALAMP

pLDDT: mean 77.68, std 9.64, range [55.09, 93.69]

Foldseek 3Di:
DDPVVVCVVCVQVVVVCVVPVCCVVVVLCCCCPVVVDDNVVSVVVVVVVVVVCVVVVVVVVVCLQPDPDPVDSNVVVSVVPRD

Radius of gyration: 17.32 Å; chains: 1; bounding box: 34×26×49 Å